Protein AF-A0A7Y1VW58-F1 (afdb_monomer)

Radius of gyration: 23.63 Å; Cα contacts (8 Å, |Δi|>4): 254; chains: 1; bounding box: 66×29×57 Å

Sequence (160 aa):
GGALPGFGSNYAFFPEYGVGVMAFCNLTYTSPYPFKKIGELLFKTIDLKPRQLPVSEILLERQKQIVELIQQWDSALEEEILAENFYLDRSREKRQSEIKELLHKAGDVKSTSDLKPNNQLRGSFNLEAHHGVISVFFTLTPEQNPMVQQLDVSFQAERK

Nearest PDB structures (foldseek):
  1mwr-assembly2_B  TM=6.236E-01  e=1.234E-01  Staphylococcus aureus
  1mwr-assembly1_A  TM=6.204E-01  e=7.315E-01  Staphylococcus aureus
  6a27-assembly1_A  TM=5.479E-01  e=3.072E+00  Deinococcus radiodurans R1 = ATCC 13939 = DSM 20539
  5yqq-assembly1_A  TM=6.144E-01  e=8.633E+00  Saccharomyces cerevisiae S288C
  8asv-assembly1_A  TM=5.336E-01  e=8.633E+00  Saccharomyces cerevisiae

Foldseek 3Di:
DADPVGKDWDKDDDVQLPDIDIFIDRDHPDDRDPVVVVCCCCCPVVVRDGDADDAAPLNVVVVVLVVVCLVPVDPVSCVVAADPQQPVVHHPVRVNVVSVVQCVQQAAFDDKADWRAPDHFWTKIWTRGDFFIKIWIFGWDPDPNTHTNDIDIDTDGDDD

Structure (mmCIF, N/CA/C/O backbone):
data_AF-A0A7Y1VW58-F1
#
_entry.id   AF-A0A7Y1VW58-F1
#
loop_
_atom_site.group_PDB
_atom_site.id
_atom_site.type_symbol
_atom_site.label_atom_id
_atom_site.label_alt_id
_atom_site.label_comp_id
_atom_site.label_asym_id
_atom_site.label_entity_id
_atom_site.label_seq_id
_atom_site.pdbx_PDB_ins_code
_atom_site.Cartn_x
_atom_site.Cartn_y
_atom_site.Cartn_z
_atom_site.occupancy
_atom_site.B_iso_or_equiv
_atom_site.auth_seq_id
_atom_site.auth_comp_id
_atom_site.auth_asym_id
_atom_site.auth_atom_id
_atom_site.pdbx_PDB_model_num
ATOM 1 N N . GLY A 1 1 ? 24.263 13.326 -26.905 1.00 50.81 1 GLY A N 1
ATOM 2 C CA . GLY A 1 1 ? 24.964 13.579 -28.181 1.00 50.81 1 GLY A CA 1
ATOM 3 C C . GLY A 1 1 ? 26.401 13.927 -27.871 1.00 50.81 1 GLY A C 1
ATOM 4 O O . GLY A 1 1 ? 26.609 14.697 -26.944 1.00 50.81 1 GLY A O 1
ATOM 5 N N . GLY A 1 2 ? 27.360 13.310 -28.562 1.00 50.47 2 GLY A N 1
ATOM 6 C CA . GLY A 1 2 ? 28.793 13.456 -28.283 1.00 50.47 2 GLY A CA 1
ATOM 7 C C . GLY A 1 2 ? 29.442 14.629 -29.013 1.00 50.47 2 GLY A C 1
ATOM 8 O O . GLY A 1 2 ? 29.286 14.744 -30.229 1.00 50.47 2 GLY A O 1
ATOM 9 N N . ALA A 1 3 ? 30.177 15.471 -28.283 1.00 56.00 3 ALA A N 1
ATOM 10 C CA . ALA A 1 3 ? 31.129 16.439 -28.839 1.00 56.00 3 ALA A CA 1
ATOM 11 C C . ALA A 1 3 ? 32.521 15.791 -29.022 1.00 56.00 3 ALA A C 1
ATOM 13 O O . ALA A 1 3 ? 32.760 14.702 -28.504 1.00 56.00 3 ALA A O 1
ATOM 14 N N . LEU A 1 4 ? 33.423 16.434 -29.779 1.00 56.03 4 LEU A N 1
ATOM 15 C CA . LEU A 1 4 ? 34.771 15.919 -30.090 1.00 56.03 4 LEU A CA 1
ATOM 16 C C . LEU A 1 4 ? 35.580 15.553 -28.821 1.00 56.03 4 LEU A C 1
ATOM 18 O O . LEU A 1 4 ? 35.585 16.361 -27.891 1.00 56.03 4 LEU A O 1
ATOM 22 N N . PRO A 1 5 ? 36.314 14.413 -28.788 1.00 57.41 5 PRO A N 1
ATOM 23 C CA . PRO A 1 5 ? 36.414 13.343 -29.793 1.00 57.41 5 PRO A CA 1
ATOM 24 C C . PRO A 1 5 ? 35.190 12.405 -29.694 1.00 57.41 5 PRO A C 1
ATOM 26 O O . PRO A 1 5 ? 34.948 11.782 -28.666 1.00 57.41 5 PRO A O 1
ATOM 29 N N . GLY A 1 6 ? 34.367 12.384 -30.750 1.00 65.88 6 GLY A N 1
ATOM 30 C CA . GLY A 1 6 ? 32.913 12.173 -30.687 1.00 65.88 6 GLY A CA 1
ATOM 31 C C . GLY A 1 6 ? 32.412 10.781 -30.307 1.00 65.88 6 GLY A C 1
ATOM 32 O O . GLY A 1 6 ? 32.044 10.002 -31.181 1.00 65.88 6 GLY A O 1
ATOM 33 N N . PHE A 1 7 ? 32.270 10.525 -29.007 1.00 73.06 7 PHE A N 1
ATOM 34 C CA . PHE A 1 7 ? 31.435 9.446 -28.474 1.00 73.06 7 PHE A CA 1
ATOM 35 C C . PHE A 1 7 ? 30.137 10.019 -27.912 1.00 73.06 7 PHE A C 1
ATOM 37 O O . PHE A 1 7 ? 30.148 10.969 -27.129 1.00 73.06 7 PHE A O 1
ATOM 44 N N . GLY A 1 8 ? 29.004 9.450 -28.307 1.00 75.31 8 GLY A N 1
ATOM 45 C CA . GLY A 1 8 ? 27.691 9.816 -27.800 1.00 75.31 8 GLY A CA 1
ATOM 46 C C . GLY A 1 8 ? 27.039 8.653 -27.074 1.00 75.31 8 GLY A C 1
ATOM 47 O O . GLY A 1 8 ? 27.061 7.522 -27.545 1.00 75.31 8 GLY A O 1
ATOM 48 N N . SER A 1 9 ? 26.402 8.947 -25.950 1.00 80.25 9 SER A N 1
ATOM 49 C CA . SER A 1 9 ? 25.458 8.045 -25.305 1.00 80.25 9 SER A CA 1
ATOM 50 C C . SER A 1 9 ? 24.086 8.703 -25.210 1.00 80.25 9 SER A C 1
ATOM 52 O O . SER A 1 9 ? 23.951 9.936 -25.209 1.00 80.25 9 SER A O 1
ATOM 54 N N . ASN A 1 10 ? 23.053 7.872 -25.208 1.00 81.94 10 ASN A N 1
ATOM 55 C CA . ASN A 1 10 ? 21.683 8.264 -24.942 1.00 81.94 10 ASN A CA 1
ATOM 56 C C . ASN A 1 10 ? 21.003 7.141 -24.156 1.00 81.94 10 ASN A C 1
ATOM 58 O O . ASN A 1 10 ? 21.151 5.963 -24.485 1.00 81.94 10 ASN A O 1
ATOM 62 N N . TYR A 1 11 ? 20.286 7.532 -23.112 1.00 86.38 11 TYR A N 1
ATOM 63 C CA . TYR A 1 11 ? 19.603 6.633 -22.204 1.00 86.38 11 TYR A CA 1
ATOM 64 C C . TYR A 1 11 ? 18.149 7.079 -22.090 1.00 86.38 11 TYR A C 1
ATOM 66 O O . TYR A 1 11 ? 17.879 8.247 -21.814 1.00 86.38 11 TYR A O 1
ATOM 74 N N . ALA A 1 12 ? 17.223 6.146 -22.283 1.00 87.25 12 ALA A N 1
ATOM 75 C CA . ALA A 1 12 ? 15.803 6.343 -22.031 1.00 87.25 12 ALA A CA 1
ATOM 76 C C . ALA A 1 12 ? 15.317 5.229 -21.106 1.00 87.25 12 ALA A C 1
ATOM 78 O O . ALA A 1 12 ? 15.467 4.049 -21.421 1.00 87.25 12 ALA A O 1
ATOM 79 N N . PHE A 1 13 ? 14.751 5.598 -19.962 1.00 90.75 13 PHE A N 1
ATOM 80 C CA . PHE A 1 13 ? 14.238 4.653 -18.976 1.00 90.75 13 PHE A CA 1
ATOM 81 C C . PHE A 1 13 ? 12.714 4.716 -18.943 1.00 90.75 13 PHE A C 1
ATOM 83 O O . PHE A 1 13 ? 12.142 5.804 -18.949 1.00 90.75 13 PHE A O 1
ATOM 90 N N . PHE A 1 14 ? 12.082 3.547 -18.866 1.00 90.56 14 PHE A N 1
ATOM 91 C CA . PHE A 1 14 ? 10.639 3.363 -18.717 1.00 90.56 14 PHE A CA 1
ATOM 92 C C . PHE A 1 14 ? 10.374 2.482 -17.482 1.00 90.56 14 PHE A C 1
ATOM 94 O O . PHE A 1 14 ? 10.065 1.292 -17.631 1.00 90.56 14 PHE A O 1
ATOM 101 N N . PRO A 1 15 ? 10.563 3.005 -16.253 1.00 88.12 15 PRO A N 1
ATOM 102 C CA . PRO A 1 15 ? 10.450 2.220 -15.021 1.00 88.12 15 PRO A CA 1
ATOM 103 C C . PRO A 1 15 ? 9.094 1.526 -14.861 1.00 88.12 15 PRO A C 1
ATOM 105 O O . PRO A 1 15 ? 9.041 0.382 -14.408 1.00 88.12 15 PRO A O 1
ATOM 108 N N . GLU A 1 16 ? 8.020 2.171 -15.316 1.00 87.62 16 GLU A N 1
ATOM 109 C CA . GLU A 1 16 ? 6.642 1.668 -15.278 1.00 87.62 16 GLU A CA 1
ATOM 110 C C . GLU A 1 16 ? 6.469 0.395 -16.109 1.00 87.62 16 GLU A C 1
ATOM 112 O O . GLU A 1 16 ? 5.568 -0.391 -15.846 1.00 87.62 16 GLU A O 1
ATOM 117 N N . TYR A 1 17 ? 7.345 0.172 -17.090 1.00 90.25 17 TYR A N 1
ATOM 118 C CA . TYR A 1 17 ? 7.370 -1.012 -17.948 1.00 90.25 17 TYR A CA 1
ATOM 119 C C . TYR A 1 17 ? 8.573 -1.921 -17.659 1.00 90.25 17 TYR A C 1
ATOM 121 O O . TYR A 1 17 ? 8.722 -2.971 -18.276 1.00 90.25 17 TYR A O 1
ATOM 129 N N . GLY A 1 18 ? 9.450 -1.533 -16.726 1.00 88.19 18 GLY A N 1
ATOM 130 C CA . GLY A 1 18 ? 10.650 -2.290 -16.372 1.00 88.19 18 GLY A CA 1
ATOM 131 C C . GLY A 1 18 ? 11.706 -2.371 -17.478 1.00 88.19 18 GLY A C 1
ATOM 132 O O . GLY A 1 18 ? 12.499 -3.310 -17.472 1.00 88.19 18 GLY A O 1
ATOM 133 N N . VAL A 1 19 ? 11.733 -1.417 -18.417 1.00 90.94 19 VAL A N 1
ATOM 134 C CA . VAL A 1 19 ? 12.652 -1.425 -19.570 1.00 90.94 19 VAL A CA 1
ATOM 135 C C . VAL A 1 19 ? 13.510 -0.162 -19.605 1.00 90.94 19 VAL A C 1
ATOM 137 O O . VAL A 1 19 ? 13.043 0.939 -19.325 1.00 90.94 19 VAL A O 1
ATOM 140 N N . GLY A 1 20 ? 14.777 -0.315 -19.990 1.00 91.56 20 GLY A N 1
ATOM 141 C CA . GLY A 1 20 ? 15.686 0.785 -20.304 1.00 91.56 20 GLY A CA 1
ATOM 142 C C . GLY A 1 20 ? 16.335 0.576 -21.667 1.00 91.56 20 GLY A C 1
ATOM 143 O O . GLY A 1 20 ? 16.735 -0.536 -22.006 1.00 91.56 20 GLY A O 1
ATOM 144 N N . VAL A 1 21 ? 16.444 1.645 -22.451 1.00 88.44 21 VAL A N 1
ATOM 145 C CA . VAL A 1 21 ? 17.140 1.666 -23.739 1.00 88.44 21 VAL A CA 1
ATOM 146 C C . VAL A 1 21 ? 18.419 2.468 -23.569 1.00 88.44 21 VAL A C 1
ATOM 148 O O . VAL A 1 21 ? 18.377 3.661 -23.274 1.00 88.44 21 VAL A O 1
ATOM 151 N N . MET A 1 22 ? 19.556 1.809 -23.773 1.00 88.38 22 MET A N 1
ATOM 152 C CA . MET A 1 22 ? 20.875 2.437 -23.758 1.00 88.38 22 MET A CA 1
ATOM 153 C C . MET A 1 22 ? 21.474 2.360 -25.156 1.00 88.38 22 MET A C 1
ATOM 155 O O . MET A 1 22 ? 21.535 1.289 -25.757 1.00 88.38 22 MET A O 1
ATOM 159 N N . ALA A 1 23 ? 21.889 3.502 -25.682 1.00 84.00 23 ALA A N 1
ATOM 160 C CA . ALA A 1 23 ? 22.324 3.654 -27.058 1.00 84.00 23 ALA A CA 1
ATOM 161 C C . ALA A 1 23 ? 23.661 4.396 -27.100 1.00 84.00 23 ALA A C 1
ATOM 163 O O . ALA A 1 23 ? 23.791 5.473 -26.520 1.00 84.00 23 ALA A O 1
ATOM 164 N N . PHE A 1 24 ? 24.635 3.840 -27.818 1.00 82.62 24 PHE A N 1
ATOM 165 C CA . PHE A 1 24 ? 25.989 4.381 -27.932 1.00 82.62 24 PHE A CA 1
ATOM 166 C C . PHE A 1 24 ? 26.330 4.642 -29.403 1.00 82.62 24 PHE A C 1
ATOM 168 O O . PHE A 1 24 ? 25.959 3.852 -30.270 1.00 82.62 24 PHE A O 1
ATOM 175 N N . CYS A 1 25 ? 27.029 5.737 -29.693 1.00 76.88 25 CYS A N 1
ATOM 176 C CA . CYS A 1 25 ? 27.555 6.058 -31.017 1.00 76.88 25 CYS A CA 1
ATOM 177 C C . CYS A 1 25 ? 28.973 6.620 -30.946 1.00 76.88 25 CYS A C 1
ATOM 179 O O . CYS A 1 25 ? 29.408 7.157 -29.930 1.00 76.88 25 CYS A O 1
ATOM 181 N N . ASN A 1 26 ? 29.681 6.495 -32.060 1.00 77.56 26 ASN A N 1
ATOM 182 C CA . ASN A 1 26 ? 31.073 6.901 -32.251 1.00 77.56 26 ASN A CA 1
ATOM 183 C C . ASN A 1 26 ? 31.243 7.848 -33.455 1.00 77.56 26 ASN A C 1
ATOM 185 O O . ASN A 1 26 ? 32.342 7.998 -33.981 1.00 77.56 26 ASN A O 1
ATOM 189 N N . LEU A 1 27 ? 30.143 8.439 -33.927 1.00 70.00 27 LEU A N 1
ATOM 190 C CA . LEU A 1 27 ? 30.126 9.392 -35.030 1.00 70.00 27 LEU A CA 1
ATOM 191 C C . LEU A 1 27 ? 29.840 10.799 -34.486 1.00 70.00 27 LEU A C 1
ATOM 193 O O . LEU A 1 27 ? 28.960 11.000 -33.643 1.00 70.00 27 LEU A O 1
ATOM 197 N N . THR A 1 28 ? 30.575 11.785 -34.993 1.00 67.56 28 THR A N 1
ATOM 198 C CA . THR A 1 28 ? 30.445 13.190 -34.593 1.00 67.56 28 THR A CA 1
ATOM 199 C C . THR A 1 28 ? 29.092 13.762 -35.036 1.00 67.56 28 THR A C 1
ATOM 201 O O . THR A 1 28 ? 28.689 13.579 -36.181 1.00 67.56 28 THR A O 1
ATOM 204 N N . TYR A 1 29 ? 28.399 14.481 -34.145 1.00 63.38 29 TYR A N 1
ATOM 205 C CA . TYR A 1 29 ? 27.123 15.172 -34.415 1.00 63.38 29 TYR A CA 1
ATOM 206 C C . TYR A 1 29 ? 25.930 14.286 -34.829 1.00 63.38 29 TYR A C 1
ATOM 208 O O . TYR A 1 29 ? 24.987 14.779 -35.445 1.00 63.38 29 TYR A O 1
ATOM 216 N N . THR A 1 30 ? 25.912 13.002 -34.456 1.00 63.31 30 THR A N 1
ATOM 217 C CA . THR A 1 30 ? 24.769 12.107 -34.734 1.00 63.31 30 THR A CA 1
ATOM 218 C C . THR A 1 30 ? 24.077 11.601 -33.468 1.00 63.31 30 THR A C 1
ATOM 220 O O . THR A 1 30 ? 24.659 11.517 -32.382 1.00 63.31 30 THR A O 1
ATOM 223 N N . SER A 1 31 ? 22.786 11.293 -33.614 1.00 67.38 31 SER A N 1
ATOM 224 C CA . SER A 1 31 ? 22.017 10.558 -32.615 1.00 67.38 31 SER A CA 1
ATOM 225 C C . SER A 1 31 ? 22.271 9.055 -32.774 1.00 67.38 31 SER A C 1
ATOM 227 O O . SER A 1 31 ? 22.232 8.560 -33.900 1.00 67.38 31 SER A O 1
ATOM 229 N N . PRO A 1 32 ? 22.469 8.303 -31.678 1.00 63.88 32 PRO A N 1
ATOM 230 C CA . PRO A 1 32 ? 22.903 6.915 -31.764 1.00 63.88 32 PRO A CA 1
ATOM 231 C C . PRO A 1 32 ? 21.911 5.962 -32.451 1.00 63.88 32 PRO A C 1
ATOM 233 O O . PRO A 1 32 ? 22.359 4.960 -32.990 1.00 63.88 32 PRO A O 1
ATOM 236 N N . TYR A 1 33 ? 20.603 6.262 -32.488 1.00 69.12 33 TYR A N 1
ATOM 237 C CA . TYR A 1 33 ? 19.562 5.410 -33.097 1.00 69.12 33 TYR A CA 1
ATOM 238 C C . TYR A 1 33 ? 18.282 6.198 -33.472 1.00 69.12 33 TYR A C 1
ATOM 240 O O . TYR A 1 33 ? 18.062 7.301 -32.952 1.00 69.12 33 TYR A O 1
ATOM 248 N N . PRO A 1 34 ? 17.369 5.633 -34.303 1.00 80.25 34 PRO A N 1
ATOM 249 C CA . PRO A 1 34 ? 16.024 6.166 -34.505 1.00 80.25 34 PRO A CA 1
ATOM 250 C C . PRO A 1 34 ? 15.131 5.844 -33.295 1.00 80.25 34 PRO A C 1
ATOM 252 O O . PRO A 1 34 ? 14.318 4.919 -33.334 1.00 80.25 34 PRO A O 1
ATOM 255 N N . PHE A 1 35 ? 15.254 6.631 -32.222 1.00 77.31 35 PHE A N 1
ATOM 256 C CA . PHE A 1 35 ? 14.458 6.488 -30.990 1.00 77.31 35 PHE A CA 1
ATOM 257 C C . PHE A 1 35 ? 12.957 6.329 -31.242 1.00 77.31 35 PHE A C 1
ATOM 259 O O . PHE A 1 35 ? 12.305 5.521 -30.588 1.00 77.31 35 PHE A O 1
ATOM 266 N N . LYS A 1 36 ? 12.422 7.037 -32.243 1.00 82.50 36 LYS A N 1
ATOM 267 C CA . LYS A 1 36 ? 11.022 6.914 -32.658 1.00 82.50 36 LYS A CA 1
ATOM 268 C C . LYS A 1 36 ? 10.654 5.481 -33.063 1.00 82.50 36 LYS A C 1
ATOM 270 O O . LYS A 1 36 ? 9.649 4.964 -32.595 1.00 82.50 36 LYS A O 1
ATOM 275 N N . LYS A 1 37 ? 11.483 4.826 -33.883 1.00 87.81 37 LYS A N 1
ATOM 276 C CA . LYS A 1 37 ? 11.242 3.451 -34.346 1.00 87.81 37 LYS A CA 1
ATOM 277 C C . LYS A 1 37 ? 11.350 2.451 -33.195 1.00 87.81 37 LYS A C 1
ATOM 279 O O . LYS A 1 37 ? 10.554 1.524 -33.121 1.00 87.81 37 LYS A O 1
ATOM 284 N N . ILE A 1 38 ? 12.302 2.657 -32.283 1.00 87.44 38 ILE A N 1
ATOM 285 C CA . ILE A 1 38 ? 12.434 1.833 -31.073 1.00 87.44 38 ILE A CA 1
ATOM 286 C C . ILE A 1 38 ? 11.181 1.978 -30.198 1.00 87.44 38 ILE A C 1
ATOM 288 O O . ILE A 1 38 ? 10.611 0.973 -29.789 1.00 87.44 38 ILE A O 1
ATOM 292 N N . GLY A 1 39 ? 10.698 3.205 -29.978 1.00 86.81 39 GLY A N 1
ATOM 293 C CA . GLY A 1 39 ? 9.452 3.448 -29.247 1.00 86.81 39 GLY A CA 1
ATOM 294 C C . GLY A 1 39 ? 8.226 2.816 -29.917 1.00 86.81 39 GLY A C 1
ATOM 295 O O . GLY A 1 39 ? 7.409 2.199 -29.242 1.00 86.81 39 GLY A O 1
ATOM 296 N N . GLU A 1 40 ? 8.109 2.905 -31.245 1.00 89.31 40 GLU A N 1
ATOM 297 C CA . GLU A 1 40 ? 7.032 2.244 -31.999 1.00 89.31 40 GLU A CA 1
ATOM 298 C C . GLU A 1 40 ? 7.078 0.718 -31.858 1.00 89.31 40 GLU A C 1
ATOM 300 O O . GLU A 1 40 ? 6.041 0.085 -31.655 1.00 89.31 40 GLU A O 1
ATOM 305 N N . LEU A 1 41 ? 8.266 0.115 -31.909 1.00 90.44 41 LEU A N 1
ATOM 306 C CA . LEU A 1 41 ? 8.412 -1.323 -31.698 1.00 90.44 41 LEU A CA 1
ATOM 307 C C . LEU A 1 41 ? 8.014 -1.720 -30.273 1.00 90.44 41 LEU A C 1
ATOM 309 O O . LEU A 1 41 ? 7.192 -2.618 -30.110 1.00 90.44 41 LEU A O 1
ATOM 313 N N . LEU A 1 42 ? 8.532 -1.026 -29.259 1.00 89.50 42 LEU A N 1
ATOM 314 C CA . LEU A 1 42 ? 8.272 -1.346 -27.852 1.00 89.50 42 LEU A CA 1
ATOM 315 C C . LEU A 1 42 ? 6.792 -1.193 -27.480 1.00 89.50 42 LEU A C 1
ATOM 317 O O . LEU A 1 42 ? 6.208 -2.108 -26.904 1.00 89.50 42 LEU A O 1
ATOM 321 N N . PHE A 1 43 ? 6.175 -0.064 -27.829 1.00 89.19 43 PHE A N 1
ATOM 322 C CA . PHE A 1 43 ? 4.842 0.280 -27.324 1.00 89.19 43 PHE A CA 1
ATOM 323 C C . PHE A 1 43 ? 3.698 -0.036 -28.288 1.00 89.19 43 PHE A C 1
ATOM 325 O O . PHE A 1 43 ? 2.569 -0.177 -27.835 1.00 89.19 43 PHE A O 1
ATOM 332 N N . LYS A 1 44 ? 3.949 -0.147 -29.601 1.00 89.88 44 LYS A N 1
ATOM 333 C CA . LYS A 1 44 ? 2.889 -0.459 -30.581 1.00 89.88 44 LYS A CA 1
ATOM 334 C C . LYS A 1 44 ? 2.971 -1.870 -31.144 1.00 89.88 44 LYS A C 1
ATOM 336 O O . LYS A 1 44 ? 1.936 -2.440 -31.453 1.00 89.88 44 LYS A O 1
ATOM 341 N N . THR A 1 45 ? 4.177 -2.411 -31.326 1.00 90.69 45 THR A N 1
ATOM 342 C CA . THR A 1 45 ? 4.350 -3.733 -31.959 1.00 90.69 45 THR A CA 1
ATOM 343 C C . THR A 1 45 ? 4.389 -4.847 -30.921 1.00 90.69 45 THR A C 1
ATOM 345 O O . THR A 1 45 ? 3.670 -5.828 -31.049 1.00 90.69 45 THR A O 1
ATOM 348 N N . ILE A 1 46 ? 5.225 -4.688 -29.894 1.00 89.94 46 ILE A N 1
ATOM 349 C CA . ILE A 1 46 ? 5.391 -5.667 -28.812 1.00 89.94 46 ILE A CA 1
ATOM 350 C C . ILE A 1 46 ? 4.300 -5.495 -27.740 1.00 89.94 46 ILE A C 1
ATOM 352 O O . ILE A 1 46 ? 4.061 -6.422 -26.975 1.00 89.94 46 ILE A O 1
ATOM 356 N N . ASP A 1 47 ? 3.622 -4.336 -27.709 1.00 90.12 47 ASP A N 1
ATOM 357 C CA . ASP A 1 47 ? 2.569 -4.009 -26.732 1.00 90.12 47 ASP A CA 1
ATOM 358 C C . ASP A 1 47 ? 3.049 -4.262 -25.292 1.00 90.12 47 ASP A C 1
ATOM 360 O O . ASP A 1 47 ? 2.428 -4.971 -24.493 1.00 90.12 47 ASP A O 1
ATOM 364 N N . LEU A 1 48 ? 4.236 -3.713 -24.995 1.00 91.19 48 LEU A N 1
ATOM 365 C CA . LEU A 1 48 ? 4.895 -3.861 -23.706 1.00 91.19 48 LEU A CA 1
ATOM 366 C C . LEU A 1 48 ? 3.935 -3.461 -22.580 1.00 91.19 48 LEU A C 1
ATOM 368 O O . LEU A 1 48 ? 3.432 -2.337 -22.542 1.00 91.19 48 LEU A O 1
ATOM 372 N N . LYS A 1 49 ? 3.685 -4.390 -21.655 1.00 90.62 49 LYS A N 1
ATOM 373 C CA . LYS A 1 49 ? 2.746 -4.177 -20.553 1.00 90.62 49 LYS A CA 1
ATOM 374 C C . LYS A 1 49 ? 3.411 -3.481 -19.370 1.00 90.62 49 LYS A C 1
ATOM 376 O O . LYS A 1 49 ? 4.600 -3.704 -19.129 1.00 90.62 49 LYS A O 1
ATOM 381 N N . PRO A 1 50 ? 2.653 -2.669 -18.610 1.00 89.50 50 PRO A N 1
ATOM 382 C CA . PRO A 1 50 ? 3.134 -2.138 -17.348 1.00 89.50 50 PRO A CA 1
ATOM 383 C C . PRO A 1 50 ? 3.617 -3.265 -16.436 1.00 89.50 50 PRO A C 1
ATOM 385 O O . PRO A 1 50 ? 2.988 -4.322 -16.326 1.00 89.50 50 PRO A O 1
ATOM 388 N N . ARG A 1 51 ? 4.745 -3.027 -15.778 1.00 86.38 51 ARG A N 1
ATOM 389 C CA . ARG A 1 51 ? 5.330 -3.939 -14.809 1.00 86.38 51 ARG A CA 1
ATOM 390 C C . ARG A 1 51 ? 4.374 -4.106 -13.631 1.00 86.38 51 ARG A C 1
ATOM 392 O O . ARG A 1 51 ? 3.948 -3.130 -13.023 1.00 86.38 51 ARG A O 1
ATOM 399 N N . GLN A 1 52 ? 4.118 -5.356 -13.259 1.00 81.88 52 GLN A N 1
ATOM 400 C CA . GLN A 1 52 ? 3.467 -5.683 -11.995 1.00 81.88 52 GLN A CA 1
ATOM 401 C C . GLN A 1 52 ? 4.539 -5.885 -10.923 1.00 81.88 52 GLN A C 1
ATOM 403 O O . GLN A 1 52 ? 5.516 -6.608 -11.135 1.00 81.88 52 GLN A O 1
ATOM 408 N N . LEU A 1 53 ? 4.396 -5.202 -9.789 1.00 80.31 53 LEU A N 1
ATOM 409 C CA . LEU A 1 53 ? 5.283 -5.404 -8.650 1.00 80.31 53 LEU A CA 1
ATOM 410 C C . LEU A 1 53 ? 4.803 -6.619 -7.848 1.00 80.31 53 LEU A C 1
ATOM 412 O O . LEU A 1 53 ? 3.604 -6.710 -7.578 1.00 80.31 53 LEU A O 1
ATOM 416 N N . PRO A 1 54 ? 5.704 -7.543 -7.464 1.00 86.00 54 PRO A N 1
ATOM 417 C CA . PRO A 1 54 ? 5.341 -8.576 -6.510 1.00 86.00 54 PRO A CA 1
ATOM 418 C C . PRO A 1 54 ? 4.996 -7.916 -5.174 1.00 86.00 54 PRO A C 1
ATOM 420 O O . PRO A 1 54 ? 5.589 -6.901 -4.805 1.00 86.00 54 PRO A O 1
ATOM 423 N N . VAL A 1 55 ? 4.042 -8.497 -4.456 1.00 90.19 55 VAL A N 1
ATOM 424 C CA . VAL A 1 55 ? 3.721 -8.067 -3.096 1.00 90.19 55 VAL A CA 1
ATOM 425 C C . VAL A 1 55 ? 4.898 -8.414 -2.182 1.00 90.19 55 VAL A C 1
ATOM 427 O O . VAL A 1 55 ? 5.398 -9.538 -2.229 1.00 90.19 55 VAL A O 1
ATOM 430 N N . SER A 1 56 ? 5.351 -7.464 -1.363 1.00 92.56 56 SER A N 1
ATOM 431 C CA . SER A 1 56 ? 6.378 -7.725 -0.352 1.00 92.56 56 SER A CA 1
ATOM 432 C C . SER A 1 56 ? 5.796 -8.491 0.840 1.00 92.56 56 SER A C 1
ATOM 434 O O . SER A 1 56 ? 4.636 -8.306 1.210 1.00 92.56 56 SER A O 1
ATOM 436 N N . GLU A 1 57 ? 6.611 -9.338 1.472 1.00 95.06 57 GLU A N 1
ATOM 437 C CA . GLU A 1 57 ? 6.191 -10.136 2.635 1.00 95.06 57 GLU A CA 1
ATOM 438 C C . GLU A 1 57 ? 5.670 -9.251 3.775 1.00 95.06 57 GLU A C 1
ATOM 440 O O . GLU A 1 57 ? 4.612 -9.527 4.337 1.00 95.06 57 GLU A O 1
ATOM 445 N N . ILE A 1 58 ? 6.341 -8.122 4.027 1.00 95.69 58 ILE A N 1
ATOM 446 C CA . ILE A 1 58 ? 5.936 -7.161 5.057 1.00 95.69 58 ILE A CA 1
ATOM 447 C C . ILE A 1 58 ? 4.561 -6.539 4.787 1.00 95.69 58 ILE A C 1
ATOM 449 O O . ILE A 1 58 ? 3.802 -6.288 5.720 1.00 95.69 58 ILE A O 1
ATOM 453 N N . LEU A 1 59 ? 4.188 -6.313 3.522 1.00 96.75 59 LEU A N 1
ATOM 454 C CA . LEU A 1 59 ? 2.856 -5.802 3.215 1.00 96.75 59 LEU A CA 1
ATOM 455 C C . LEU A 1 59 ? 1.766 -6.845 3.501 1.00 96.75 59 LEU A C 1
ATOM 457 O O . LEU A 1 59 ? 0.690 -6.469 3.962 1.00 96.75 59 LEU A O 1
ATOM 461 N N . LEU A 1 60 ? 2.031 -8.135 3.260 1.00 97.00 60 LEU A N 1
ATOM 462 C CA . LEU A 1 60 ? 1.099 -9.219 3.601 1.00 97.00 60 LEU A CA 1
ATOM 463 C C . LEU A 1 60 ? 0.966 -9.399 5.115 1.00 97.00 60 LEU A C 1
ATOM 465 O O . LEU A 1 60 ? -0.133 -9.645 5.613 1.00 97.00 60 LEU A O 1
ATOM 469 N N . GLU A 1 61 ? 2.070 -9.275 5.848 1.00 97.38 61 GLU A N 1
ATOM 470 C CA . GLU A 1 61 ? 2.072 -9.297 7.312 1.00 97.38 61 GLU A CA 1
ATOM 471 C C . GLU A 1 61 ? 1.225 -8.148 7.872 1.00 97.38 61 GLU A C 1
ATOM 473 O O . GLU A 1 61 ? 0.244 -8.383 8.583 1.00 97.38 61 GLU A O 1
ATOM 478 N N . ARG A 1 62 ? 1.526 -6.912 7.456 1.00 97.81 62 ARG A N 1
ATOM 479 C CA . ARG A 1 62 ? 0.801 -5.718 7.904 1.00 97.81 62 ARG A CA 1
ATOM 480 C C . ARG A 1 62 ? -0.653 -5.722 7.455 1.00 97.81 62 ARG A C 1
ATOM 482 O O . ARG A 1 62 ? -1.497 -5.267 8.213 1.00 97.81 62 ARG A O 1
ATOM 489 N N . GLN A 1 63 ? -0.990 -6.282 6.290 1.00 98.19 63 GLN A N 1
ATOM 490 C CA . GLN A 1 63 ? -2.387 -6.471 5.888 1.00 98.19 63 GLN A CA 1
ATOM 491 C C . GLN A 1 63 ? -3.159 -7.260 6.952 1.00 98.19 63 GLN A C 1
ATOM 493 O O . GLN A 1 63 ? -4.214 -6.807 7.386 1.00 98.19 63 GLN A O 1
ATOM 498 N N . LYS A 1 64 ? -2.643 -8.413 7.394 1.00 97.50 64 LYS A N 1
ATOM 499 C CA . LYS A 1 64 ? -3.323 -9.259 8.391 1.00 97.50 64 LYS A CA 1
ATOM 500 C C . LYS A 1 64 ? -3.522 -8.519 9.712 1.00 97.50 64 LYS A C 1
ATOM 502 O O . LYS A 1 64 ? -4.634 -8.500 10.232 1.00 97.50 64 LYS A O 1
ATOM 507 N N . GLN A 1 65 ? -2.477 -7.852 10.193 1.00 98.06 65 GLN A N 1
ATOM 508 C CA . GLN A 1 65 ? -2.528 -7.078 11.433 1.00 98.06 65 GLN A CA 1
ATOM 509 C C . GLN A 1 65 ? -3.458 -5.864 11.327 1.00 98.06 65 GLN A C 1
ATOM 511 O O . GLN A 1 65 ? -4.191 -5.567 12.259 1.00 98.06 65 GLN A O 1
ATOM 516 N N . ILE A 1 66 ? -3.505 -5.184 10.178 1.00 98.31 66 ILE A N 1
ATOM 517 C CA . ILE A 1 66 ? -4.453 -4.086 9.942 1.00 98.31 66 ILE A CA 1
ATOM 518 C C . ILE A 1 66 ? -5.895 -4.600 9.970 1.00 98.31 66 ILE A C 1
ATOM 520 O O . ILE A 1 66 ? -6.764 -3.916 10.505 1.00 98.31 66 ILE A O 1
ATOM 524 N N . VAL A 1 67 ? -6.175 -5.784 9.414 1.00 97.44 67 VAL A N 1
ATOM 525 C CA . VAL A 1 67 ? -7.520 -6.379 9.488 1.00 97.44 67 VAL A CA 1
ATOM 526 C C . VAL A 1 67 ? -7.922 -6.639 10.938 1.00 97.44 67 VAL A C 1
ATOM 528 O O . VAL A 1 67 ? -9.034 -6.286 11.327 1.00 97.44 67 VAL A O 1
ATOM 531 N N . GLU A 1 68 ? -7.020 -7.200 11.739 1.00 96.94 68 GLU A N 1
ATOM 532 C CA . GLU A 1 68 ? -7.242 -7.435 13.168 1.00 96.94 68 GLU A CA 1
ATOM 533 C C . GLU A 1 68 ? -7.438 -6.122 13.944 1.00 96.94 68 GLU A C 1
ATOM 535 O O . GLU A 1 68 ? -8.431 -5.964 14.662 1.00 96.94 68 GLU A O 1
ATOM 540 N N . LEU A 1 69 ? -6.568 -5.134 13.708 1.00 97.31 69 LEU A N 1
ATOM 541 C CA . LEU A 1 69 ? -6.651 -3.808 14.315 1.00 97.31 69 LEU A CA 1
ATOM 542 C C . LEU A 1 69 ? -7.970 -3.111 13.967 1.00 97.31 69 LEU A C 1
ATOM 544 O O . LEU A 1 69 ? -8.609 -2.547 14.844 1.00 97.31 69 LEU A O 1
ATOM 548 N N . ILE A 1 70 ? -8.419 -3.154 12.712 1.00 95.44 70 ILE A N 1
ATOM 549 C CA . ILE A 1 70 ? -9.678 -2.511 12.309 1.00 95.44 70 ILE A CA 1
ATOM 550 C C . ILE A 1 70 ? -10.872 -3.137 13.039 1.00 95.44 70 ILE A C 1
ATOM 552 O O . ILE A 1 70 ? -11.774 -2.405 13.440 1.00 95.44 70 ILE A O 1
ATOM 556 N N . GLN A 1 71 ? -10.884 -4.460 13.225 1.00 92.62 71 GLN A N 1
ATOM 557 C CA . GLN A 1 71 ? -12.011 -5.167 13.843 1.00 92.62 71 GLN A CA 1
ATOM 558 C C . GLN A 1 71 ? -12.099 -4.970 15.359 1.00 92.62 71 GLN A C 1
ATOM 560 O O . GLN A 1 71 ? -13.203 -4.845 15.889 1.00 92.62 71 GLN A O 1
ATOM 565 N N . GLN A 1 72 ? -10.962 -4.969 16.057 1.00 92.50 72 GLN A N 1
ATOM 566 C CA . GLN A 1 72 ? -10.929 -4.989 17.527 1.00 92.50 72 GLN A CA 1
ATOM 567 C C . GLN A 1 72 ? -10.338 -3.719 18.139 1.00 92.50 72 GLN A C 1
ATOM 569 O O . GLN A 1 72 ? -10.696 -3.345 19.254 1.00 92.50 72 GLN A O 1
ATOM 574 N N . TRP A 1 73 ? -9.461 -3.048 17.399 1.00 94.50 73 TRP A N 1
ATOM 575 C CA . TRP A 1 73 ? -8.655 -1.916 17.843 1.00 94.50 73 TRP A CA 1
ATOM 576 C C . TRP A 1 73 ? -7.908 -2.175 19.154 1.00 94.50 73 TRP A C 1
ATOM 578 O O . TRP A 1 73 ? -7.939 -1.359 20.077 1.00 94.50 73 TRP A O 1
ATOM 588 N N . ASP A 1 74 ? -7.259 -3.338 19.228 1.00 95.19 74 ASP A N 1
ATOM 589 C CA . ASP A 1 74 ? -6.440 -3.732 20.369 1.00 95.19 74 ASP A CA 1
ATOM 590 C C . ASP A 1 74 ? -5.255 -2.774 20.566 1.00 95.19 74 ASP A C 1
ATOM 592 O O . ASP A 1 74 ? -4.527 -2.469 19.621 1.00 95.19 74 ASP A O 1
ATOM 596 N N . SER A 1 75 ? -5.064 -2.300 21.800 1.00 94.94 75 SER A N 1
ATOM 597 C CA . SER A 1 75 ? -4.034 -1.305 22.116 1.00 94.94 75 SER A CA 1
ATOM 598 C C . SER A 1 75 ? -2.608 -1.855 22.007 1.00 94.94 75 SER A C 1
ATOM 600 O O . SER A 1 75 ? -1.704 -1.091 21.689 1.00 94.94 75 SER A O 1
ATOM 602 N N . ALA A 1 76 ? -2.378 -3.147 22.266 1.00 96.56 76 ALA A N 1
ATOM 603 C CA . ALA A 1 76 ? -1.036 -3.720 22.164 1.00 96.56 76 ALA A CA 1
ATOM 604 C C . ALA A 1 76 ? -0.624 -3.861 20.694 1.00 96.56 76 ALA A C 1
ATOM 606 O O . ALA A 1 76 ? 0.486 -3.482 20.322 1.00 96.56 76 ALA A O 1
ATOM 607 N N . LEU A 1 77 ? -1.545 -4.323 19.843 1.00 96.88 77 LEU A N 1
ATOM 608 C CA . LEU A 1 77 ? -1.322 -4.370 18.399 1.00 96.88 77 LEU A CA 1
ATOM 609 C C . LEU A 1 77 ? -1.155 -2.965 17.806 1.00 96.88 77 LEU A C 1
ATOM 611 O O . LEU A 1 77 ? -0.323 -2.753 16.928 1.00 96.88 77 LEU A O 1
ATOM 615 N N . GLU A 1 78 ? -1.933 -1.998 18.294 1.00 95.75 78 GLU A N 1
ATOM 616 C CA . GLU A 1 78 ? -1.810 -0.587 17.929 1.00 95.75 78 GLU A CA 1
ATOM 617 C C . GLU A 1 78 ? -0.391 -0.050 18.179 1.00 95.75 78 GLU A C 1
ATOM 619 O O . GLU A 1 78 ? 0.200 0.535 17.270 1.00 95.75 78 GLU A O 1
ATOM 624 N N . GLU A 1 79 ? 0.160 -0.279 19.374 1.00 95.44 79 GLU A N 1
ATOM 625 C CA . GLU A 1 79 ? 1.528 0.118 19.744 1.00 95.44 79 GLU A CA 1
ATOM 626 C C . GLU A 1 79 ? 2.600 -0.612 18.919 1.00 95.44 79 GLU A C 1
ATOM 628 O O . GLU A 1 79 ? 3.654 -0.043 18.633 1.00 95.44 79 GLU A O 1
ATOM 633 N N . GLU A 1 80 ? 2.339 -1.854 18.509 1.00 96.50 80 GLU A N 1
ATOM 634 C CA . GLU A 1 80 ? 3.274 -2.655 17.716 1.00 96.50 80 GLU A CA 1
ATOM 635 C C . GLU A 1 80 ? 3.367 -2.188 16.257 1.00 96.50 80 GLU A C 1
ATOM 637 O O . GLU A 1 80 ? 4.457 -2.170 15.678 1.00 96.50 80 GLU A O 1
ATOM 642 N N . ILE A 1 81 ? 2.234 -1.848 15.630 1.00 97.56 81 ILE A N 1
ATOM 643 C CA . ILE A 1 81 ? 2.183 -1.700 14.168 1.00 97.56 81 ILE A CA 1
ATOM 644 C C . ILE A 1 81 ? 2.035 -0.263 13.682 1.00 97.56 81 ILE A C 1
ATOM 646 O O . ILE A 1 81 ? 2.290 -0.032 12.500 1.00 97.56 81 ILE A O 1
ATOM 650 N N . LEU A 1 82 ? 1.611 0.694 14.513 1.00 97.75 82 LEU A N 1
ATOM 651 C CA . LEU A 1 82 ? 1.406 2.083 14.085 1.00 97.75 82 LEU A CA 1
ATOM 652 C C . LEU A 1 82 ? 2.645 2.945 14.333 1.00 97.75 82 LEU A C 1
ATOM 654 O O . LEU A 1 82 ? 3.231 2.923 15.407 1.00 97.75 82 LEU A O 1
ATOM 658 N N . ALA A 1 83 ? 3.019 3.752 13.343 1.00 97.38 83 ALA A N 1
ATOM 659 C CA . ALA A 1 83 ? 4.147 4.668 13.466 1.00 97.38 83 ALA A CA 1
ATOM 660 C C . ALA A 1 83 ? 3.852 5.813 14.453 1.00 97.38 83 ALA A C 1
ATOM 662 O O . ALA A 1 83 ? 2.709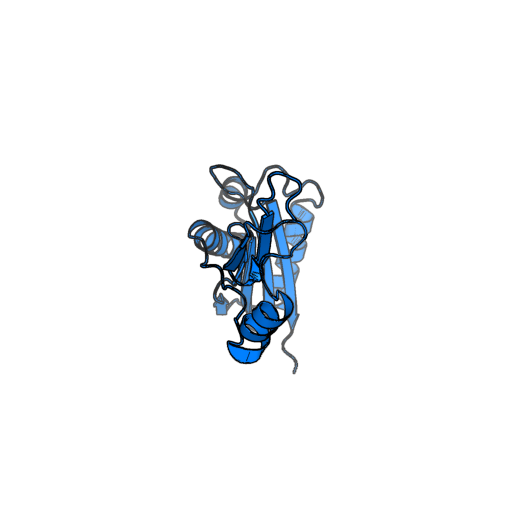 6.250 14.595 1.00 97.38 83 ALA A O 1
ATOM 663 N N . GLU A 1 84 ? 4.899 6.387 15.053 1.00 93.25 84 GLU A N 1
ATOM 664 C CA . GLU A 1 84 ? 4.789 7.488 16.029 1.00 93.25 84 GLU A CA 1
ATOM 665 C C . GLU A 1 84 ? 4.024 8.711 15.489 1.00 93.25 84 GLU A C 1
ATOM 667 O O . GLU A 1 84 ? 3.357 9.433 16.231 1.00 93.25 84 GLU A O 1
ATOM 672 N N . ASN A 1 85 ? 4.093 8.945 14.177 1.00 92.50 85 ASN A N 1
ATOM 673 C CA . ASN A 1 85 ? 3.446 10.073 13.515 1.00 92.50 85 ASN A CA 1
ATOM 674 C C . ASN A 1 85 ? 1.985 9.812 13.101 1.00 92.50 85 ASN A C 1
ATOM 676 O O . ASN A 1 85 ? 1.326 10.727 12.604 1.00 92.50 85 ASN A O 1
ATOM 680 N N . PHE A 1 86 ? 1.456 8.602 13.302 1.00 96.31 86 PHE A N 1
ATOM 681 C CA . PHE A 1 86 ? 0.163 8.175 12.754 1.00 96.31 86 PHE A CA 1
ATOM 682 C C . PHE A 1 86 ? -1.030 9.030 13.225 1.00 96.31 86 PHE A C 1
ATOM 684 O O . PHE A 1 86 ? -2.001 9.232 12.485 1.00 96.31 86 PHE A O 1
ATOM 691 N N . TYR A 1 87 ? -0.954 9.556 14.450 1.00 95.88 87 TYR A N 1
ATOM 692 C CA . TYR A 1 87 ? -2.025 10.333 15.082 1.00 95.88 87 TYR A CA 1
ATOM 693 C C . TYR A 1 87 ? -1.820 11.853 15.051 1.00 95.88 87 TYR A C 1
ATOM 695 O O . TYR A 1 87 ? -2.623 12.578 15.640 1.00 95.88 87 TYR A O 1
ATOM 703 N N . LEU A 1 88 ? -0.791 12.359 14.360 1.00 91.62 88 LEU A N 1
ATOM 704 C CA . LEU A 1 88 ? -0.507 13.801 14.328 1.00 91.62 88 LEU A CA 1
ATOM 705 C C . LEU A 1 88 ? -1.628 14.609 13.659 1.00 91.62 88 LEU A C 1
ATOM 707 O O . LEU A 1 88 ? -2.016 15.657 14.170 1.00 91.62 88 LEU A O 1
ATOM 711 N N . ASP A 1 89 ? -2.184 14.104 12.554 1.00 88.88 89 ASP A N 1
ATOM 712 C CA . ASP A 1 89 ? -3.235 14.804 11.800 1.00 88.88 89 ASP A CA 1
ATOM 713 C C . ASP A 1 89 ? -4.650 14.507 12.319 1.00 88.88 89 ASP A C 1
ATOM 715 O O . ASP A 1 89 ? -5.590 15.283 12.119 1.00 88.88 89 ASP A O 1
ATOM 719 N N . ARG A 1 90 ? -4.839 13.349 12.964 1.00 90.94 90 ARG A N 1
ATOM 720 C CA . ARG A 1 90 ? -6.149 12.871 13.412 1.00 90.94 90 ARG A CA 1
ATOM 721 C C . ARG A 1 90 ? -6.024 12.069 14.695 1.00 90.94 90 ARG A C 1
ATOM 723 O O . ARG A 1 90 ? -5.324 11.063 14.712 1.00 90.94 90 ARG A O 1
ATOM 730 N N . SER A 1 91 ? -6.779 12.470 15.721 1.00 95.44 91 SER A N 1
ATOM 731 C CA . SER A 1 91 ? -6.746 11.801 17.023 1.00 95.44 91 SER A CA 1
ATOM 732 C C . SER A 1 91 ? -7.194 10.340 16.944 1.00 95.44 91 SER A C 1
ATOM 734 O O . SER A 1 91 ? -7.990 9.945 16.077 1.00 95.44 91 SER A O 1
ATOM 736 N N . ARG A 1 92 ? -6.698 9.553 17.899 1.00 95.12 92 ARG A N 1
ATOM 737 C CA . ARG A 1 92 ? -7.023 8.139 18.076 1.00 95.12 92 ARG A CA 1
ATOM 738 C C . ARG A 1 92 ? -8.523 7.906 18.213 1.00 95.12 92 ARG A C 1
ATOM 740 O O . ARG A 1 92 ? -9.092 7.101 17.481 1.00 95.12 92 ARG A O 1
ATOM 747 N N . GLU A 1 93 ? -9.178 8.669 19.081 1.00 95.69 93 GLU A N 1
ATOM 748 C CA . GLU A 1 93 ? -10.606 8.534 19.388 1.00 95.69 93 GLU A CA 1
ATOM 749 C C . GLU A 1 93 ? -11.455 8.786 18.142 1.00 95.69 93 GLU A C 1
ATOM 751 O O . GLU A 1 93 ? -12.412 8.060 17.867 1.00 95.69 93 GLU A O 1
ATOM 756 N N . LYS A 1 94 ? -11.080 9.798 17.348 1.00 95.75 94 LYS A N 1
ATOM 757 C CA . LYS A 1 94 ? -11.789 10.127 16.112 1.00 95.75 94 LYS A CA 1
ATOM 758 C C . LYS A 1 94 ? -11.655 9.008 15.078 1.00 95.75 94 LYS A C 1
ATOM 760 O O . LYS A 1 94 ? -12.662 8.616 14.495 1.00 95.75 94 LYS A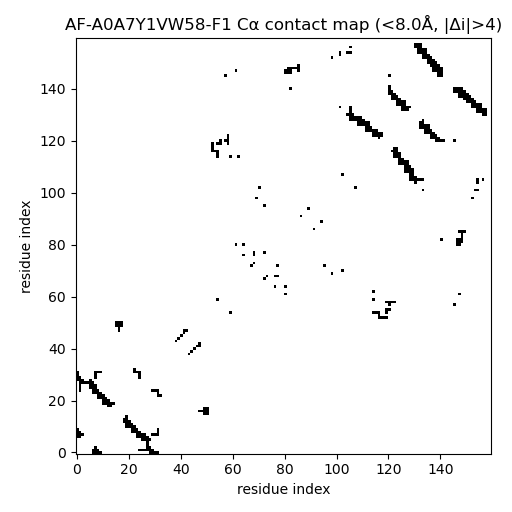 O 1
ATOM 765 N N . ARG A 1 95 ? -10.447 8.462 14.877 1.00 95.06 95 ARG A N 1
ATOM 766 C CA . ARG A 1 9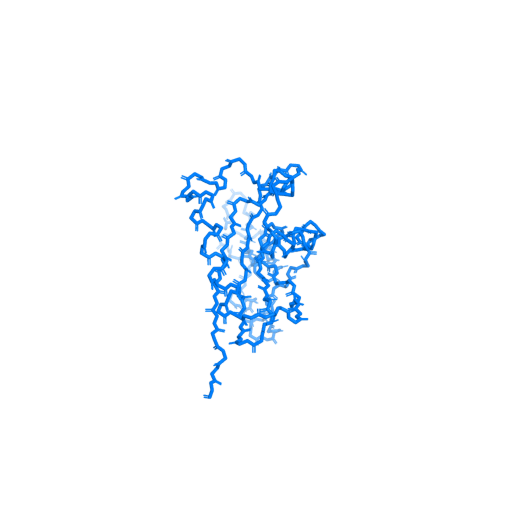5 ? -10.225 7.315 13.973 1.00 95.06 95 ARG A CA 1
ATOM 767 C C . ARG A 1 95 ? -11.037 6.093 14.402 1.00 95.06 95 ARG A C 1
ATOM 769 O O . ARG A 1 95 ? -11.749 5.527 13.575 1.00 95.06 95 ARG A O 1
ATOM 776 N N . GLN A 1 96 ? -10.968 5.727 15.681 1.00 95.81 96 GLN A N 1
ATOM 777 C CA . GLN A 1 96 ? -11.703 4.585 16.231 1.00 95.81 96 GLN A CA 1
ATOM 778 C C . GLN A 1 96 ? -13.212 4.726 16.036 1.00 95.81 96 GLN A C 1
ATOM 780 O O . GLN A 1 96 ? -13.867 3.794 15.573 1.00 95.81 96 GLN A O 1
ATOM 785 N N . SER A 1 97 ? -13.763 5.898 16.364 1.00 96.31 97 SER A N 1
ATOM 786 C CA . SER A 1 97 ? -15.196 6.168 16.234 1.00 96.31 97 SER A CA 1
ATOM 787 C C . SER A 1 97 ? -15.673 6.009 14.790 1.00 96.31 97 SER A C 1
ATOM 789 O O . SER A 1 97 ? -16.665 5.333 14.526 1.00 96.31 97 SER A O 1
ATOM 791 N N . GLU A 1 98 ? -14.930 6.571 13.839 1.00 95.50 98 GLU A N 1
ATOM 792 C CA . GLU A 1 98 ? -15.290 6.503 12.424 1.00 95.50 98 GLU A CA 1
ATOM 793 C C . GLU A 1 98 ? -15.184 5.093 11.853 1.00 95.50 98 GLU A C 1
ATOM 795 O O . GLU A 1 98 ? -16.064 4.667 11.109 1.00 95.50 98 GLU A O 1
ATOM 800 N N . ILE A 1 99 ? -14.145 4.340 12.212 1.00 95.94 99 ILE A N 1
ATOM 801 C CA . ILE A 1 99 ? -13.997 2.964 11.733 1.00 95.94 99 ILE A CA 1
ATOM 802 C C . ILE A 1 99 ? -15.064 2.060 12.343 1.00 95.94 99 ILE A C 1
ATOM 804 O O . ILE A 1 99 ? -15.657 1.252 11.629 1.00 95.94 99 ILE A O 1
ATOM 808 N N . LYS A 1 100 ? -15.407 2.260 13.617 1.00 96.31 100 LYS A N 1
ATOM 809 C CA . LYS A 1 100 ? -16.539 1.575 14.245 1.00 96.31 100 LYS A CA 1
ATOM 810 C C . LYS A 1 100 ? -17.858 1.886 13.535 1.00 96.31 100 LYS A C 1
ATOM 812 O O . LYS A 1 100 ? -18.660 0.982 13.311 1.00 96.31 100 LYS A O 1
ATOM 817 N N . GLU A 1 101 ? -18.082 3.141 13.150 1.00 96.81 101 GLU A N 1
ATOM 818 C CA . GLU A 1 101 ? -19.263 3.535 12.376 1.00 96.81 101 GLU A CA 1
ATOM 819 C C . GLU A 1 101 ? -19.283 2.874 10.987 1.00 96.81 101 GLU A C 1
ATOM 821 O O . GLU A 1 101 ? -20.330 2.388 10.548 1.00 96.81 101 GLU A O 1
ATOM 826 N N . LEU A 1 102 ? -18.136 2.812 10.302 1.00 96.19 102 LEU A N 1
ATOM 827 C CA . LEU A 1 102 ? -17.999 2.135 9.008 1.00 96.19 102 LEU A CA 1
ATOM 828 C C . LEU A 1 102 ? -18.291 0.635 9.122 1.00 96.19 102 LEU A C 1
ATOM 830 O O . LEU A 1 102 ? -19.072 0.118 8.325 1.00 96.19 102 LEU A O 1
ATOM 834 N N . LEU A 1 103 ? -17.737 -0.046 10.128 1.00 95.81 103 LEU A N 1
ATOM 835 C CA . LEU A 1 103 ? -17.991 -1.468 10.379 1.00 95.81 103 LEU A CA 1
ATOM 836 C C . LEU A 1 103 ? -19.464 -1.736 10.689 1.00 95.81 103 LEU A C 1
ATOM 838 O O . LEU A 1 103 ? -20.050 -2.661 10.135 1.00 95.81 103 LEU A O 1
ATOM 842 N N . HIS A 1 104 ? -20.100 -0.885 11.497 1.00 96.25 104 HIS A N 1
ATOM 843 C CA . HIS A 1 104 ? -21.529 -1.007 11.779 1.00 96.25 104 HIS A CA 1
ATOM 844 C C . HIS A 1 104 ? -22.384 -0.873 10.506 1.00 96.25 104 HIS A C 1
ATOM 846 O O . HIS A 1 104 ? -23.360 -1.602 10.3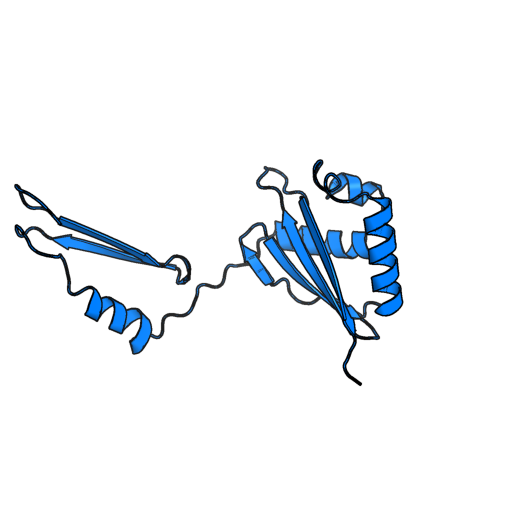33 1.00 96.25 104 HIS A O 1
ATOM 852 N N . LYS A 1 105 ? -22.028 0.039 9.591 1.00 96.06 105 LYS A N 1
ATOM 853 C CA . LYS A 1 105 ? -22.712 0.177 8.291 1.00 96.06 105 LYS A CA 1
ATOM 854 C C . LYS A 1 105 ? -22.469 -1.033 7.385 1.00 96.06 105 LYS A C 1
ATOM 856 O O . LYS A 1 105 ? -23.400 -1.494 6.728 1.00 96.06 105 LYS A O 1
ATOM 861 N N . ALA A 1 106 ? -21.240 -1.539 7.358 1.00 96.50 106 ALA A N 1
ATOM 862 C CA . ALA A 1 106 ? -20.830 -2.645 6.503 1.00 96.50 106 ALA A CA 1
ATOM 863 C C . ALA A 1 106 ? -21.409 -4.001 6.940 1.00 96.50 106 ALA A C 1
ATOM 865 O O . ALA A 1 106 ? -21.702 -4.841 6.088 1.00 96.50 106 ALA A O 1
ATOM 866 N N . GLY A 1 107 ? -21.630 -4.195 8.243 1.00 95.31 107 GLY A N 1
ATOM 867 C CA . GLY A 1 107 ? -21.988 -5.489 8.821 1.00 95.31 107 GLY A CA 1
ATOM 868 C C . GLY A 1 107 ? -20.790 -6.440 8.894 1.00 95.31 107 GLY A C 1
ATOM 869 O O . GLY A 1 107 ? -19.642 -6.021 8.749 1.00 95.31 107 GLY A O 1
ATOM 870 N N . ASP A 1 108 ? -21.064 -7.726 9.115 1.00 94.44 108 ASP A N 1
ATOM 871 C CA . ASP A 1 108 ? -20.017 -8.734 9.305 1.00 94.44 108 ASP A CA 1
ATOM 872 C C . ASP A 1 108 ? -19.087 -8.839 8.088 1.00 94.44 108 ASP A C 1
ATOM 874 O O . ASP A 1 108 ? -19.541 -8.908 6.938 1.00 94.44 108 ASP A O 1
ATOM 878 N N . VAL A 1 109 ? -17.778 -8.879 8.354 1.00 95.06 109 VAL A N 1
ATOM 879 C CA . VAL A 1 109 ? -16.739 -9.090 7.339 1.00 95.06 109 VAL A CA 1
ATOM 880 C C . VAL A 1 109 ? -16.696 -10.573 6.970 1.00 95.06 109 VAL A C 1
ATOM 882 O O . VAL A 1 109 ? -16.477 -11.430 7.822 1.00 95.06 109 VAL A O 1
ATOM 885 N N . LYS A 1 110 ? -16.891 -10.876 5.686 1.00 95.12 110 LYS A N 1
ATOM 886 C CA . LYS A 1 110 ? -16.925 -12.236 5.131 1.00 95.12 110 LYS A CA 1
ATOM 887 C C . LYS A 1 110 ? -15.550 -12.704 4.670 1.00 95.12 110 LYS A C 1
ATOM 889 O O . LYS A 1 110 ? -15.188 -13.858 4.884 1.00 95.12 110 LYS A O 1
ATOM 894 N N . SER A 1 111 ? -14.800 -11.831 4.002 1.00 96.25 111 SER A N 1
ATOM 895 C CA . SER A 1 111 ? -13.497 -12.179 3.431 1.00 96.25 111 SER A CA 1
ATOM 896 C C . SER A 1 111 ? -12.640 -10.953 3.146 1.00 96.25 111 SER A C 1
ATOM 898 O O . SER A 1 111 ? -13.152 -9.853 2.947 1.00 96.25 111 SER A O 1
ATOM 900 N N . THR A 1 112 ?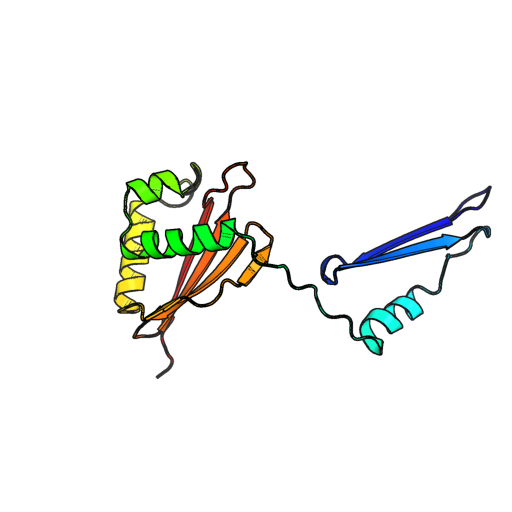 -11.334 -11.176 3.042 1.00 97.50 112 THR A N 1
ATOM 901 C CA . THR A 1 112 ? -10.339 -10.173 2.649 1.00 97.50 112 THR A CA 1
ATOM 902 C C . THR A 1 112 ? -9.850 -10.485 1.240 1.00 97.50 112 THR A C 1
ATOM 904 O O . THR A 1 112 ? -9.511 -11.632 0.953 1.00 97.50 112 THR A O 1
ATOM 907 N N . SER A 1 113 ? -9.811 -9.488 0.357 1.00 97.19 113 SER A N 1
ATOM 908 C CA . SER A 1 113 ? -9.266 -9.652 -0.991 1.00 97.19 113 SER A CA 1
ATOM 909 C C . SER A 1 113 ? -7.740 -9.737 -0.982 1.00 97.19 113 SER A C 1
ATOM 911 O O . SER A 1 113 ? -7.077 -9.272 -0.050 1.00 97.19 113 SER A O 1
ATOM 913 N N . ASP A 1 114 ? -7.172 -10.191 -2.099 1.00 95.69 114 ASP A N 1
ATOM 914 C CA . ASP A 1 114 ? -5.735 -10.080 -2.333 1.00 95.69 114 ASP A CA 1
ATOM 915 C C . ASP A 1 114 ? -5.266 -8.625 -2.239 1.00 95.69 114 ASP A C 1
ATOM 917 O O . ASP A 1 114 ? -5.956 -7.684 -2.659 1.00 95.69 114 ASP A O 1
ATOM 921 N N . LEU A 1 115 ? -4.068 -8.453 -1.686 1.00 96.38 115 LEU A N 1
ATOM 922 C CA . LEU A 1 115 ? -3.407 -7.165 -1.600 1.00 96.38 115 LEU A CA 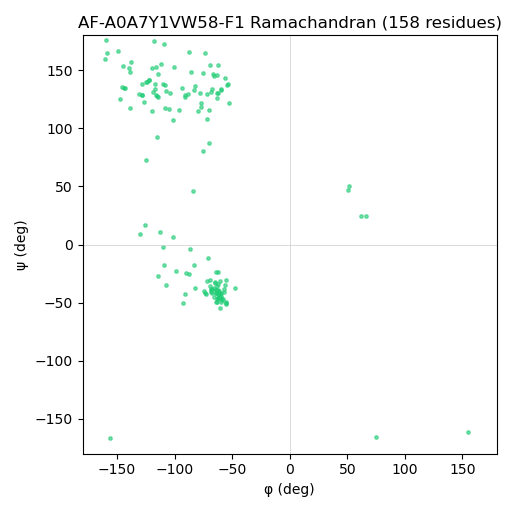1
ATOM 923 C C . LEU A 1 115 ? -2.925 -6.716 -2.982 1.00 96.38 115 LEU A C 1
ATOM 925 O O . LEU A 1 115 ? -2.202 -7.430 -3.676 1.00 96.38 115 LEU A O 1
ATOM 929 N N . LYS A 1 116 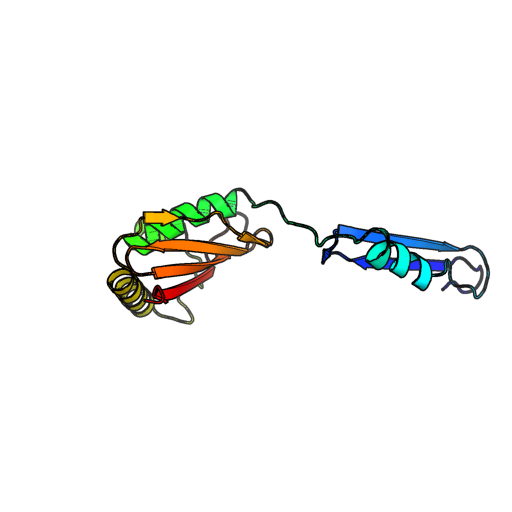? -3.265 -5.481 -3.348 1.00 95.31 116 LYS A N 1
ATOM 930 C CA . LYS A 1 116 ? -2.780 -4.811 -4.556 1.00 95.31 116 LYS A CA 1
ATOM 931 C C . LYS A 1 116 ? -1.664 -3.834 -4.173 1.00 95.31 116 LYS A C 1
ATOM 933 O O . LYS A 1 116 ? -1.965 -2.796 -3.575 1.00 95.31 116 LYS A O 1
ATOM 938 N N . PRO A 1 117 ? -0.391 -4.132 -4.488 1.00 94.88 117 PRO A N 1
ATOM 939 C CA . PRO A 1 117 ? 0.722 -3.270 -4.126 1.00 94.88 117 PRO A CA 1
ATOM 940 C C . PRO A 1 117 ? 0.796 -2.081 -5.089 1.00 94.88 117 PRO A C 1
ATOM 942 O O . PRO A 1 117 ? 0.793 -2.242 -6.310 1.00 94.88 117 PRO A O 1
ATOM 945 N N . ASN A 1 118 ? 0.900 -0.872 -4.545 1.00 92.44 118 ASN A N 1
ATOM 946 C CA . ASN A 1 118 ? 1.283 0.316 -5.309 1.00 92.44 118 ASN A CA 1
ATOM 947 C C . ASN A 1 118 ? 2.809 0.390 -5.444 1.00 92.44 118 ASN A C 1
ATOM 949 O O . ASN A 1 118 ? 3.330 0.814 -6.473 1.00 92.44 118 ASN A O 1
ATOM 953 N N . ASN A 1 119 ? 3.519 -0.001 -4.386 1.00 91.88 119 ASN A N 1
ATOM 954 C CA . ASN A 1 119 ? 4.964 -0.194 -4.338 1.00 91.88 119 ASN A CA 1
ATOM 955 C C . ASN A 1 119 ? 5.297 -1.181 -3.200 1.00 91.88 119 ASN A C 1
ATOM 957 O O . ASN A 1 119 ? 4.400 -1.828 -2.670 1.00 91.88 119 ASN A O 1
ATOM 961 N N . GLN A 1 120 ? 6.568 -1.294 -2.808 1.00 92.62 120 GLN A N 1
ATOM 962 C CA . GLN A 1 120 ? 6.996 -2.253 -1.779 1.00 92.62 120 GLN A CA 1
ATOM 963 C C . GLN A 1 120 ? 6.564 -1.916 -0.340 1.00 92.62 120 GLN A C 1
ATOM 965 O O . GLN A 1 120 ? 6.696 -2.769 0.534 1.00 92.62 120 GLN A O 1
ATOM 970 N N . LEU A 1 121 ? 6.057 -0.703 -0.096 1.00 96.31 121 LEU A N 1
ATOM 971 C CA . LEU A 1 121 ? 5.660 -0.177 1.219 1.00 96.31 121 LEU A CA 1
ATOM 972 C C . LEU A 1 121 ? 4.246 0.425 1.215 1.00 96.31 121 LEU A C 1
ATOM 974 O O . LEU A 1 121 ? 3.839 1.074 2.175 1.00 96.31 121 LEU A O 1
ATOM 978 N N . ARG A 1 122 ? 3.481 0.248 0.138 1.00 97.00 122 ARG A N 1
ATOM 979 C CA . ARG A 1 122 ? 2.139 0.811 -0.000 1.00 97.00 122 ARG A CA 1
ATOM 980 C C . ARG A 1 122 ? 1.256 -0.131 -0.784 1.00 97.00 122 ARG A C 1
ATOM 982 O O . ARG A 1 122 ? 1.653 -0.610 -1.849 1.00 97.00 122 ARG A O 1
ATOM 989 N N . GLY A 1 123 ? 0.038 -0.318 -0.306 1.00 96.81 123 GLY A N 1
ATOM 990 C CA . GLY A 1 123 ? -0.934 -1.152 -0.984 1.00 96.81 123 GLY A CA 1
ATOM 991 C C . GLY A 1 123 ? -2.360 -0.855 -0.567 1.00 96.81 123 GLY A C 1
ATOM 992 O O . GLY A 1 123 ? -2.633 -0.042 0.319 1.00 96.81 123 GLY A O 1
ATOM 993 N N . SER A 1 124 ? -3.268 -1.542 -1.242 1.00 97.88 124 SER A N 1
ATOM 994 C CA . SER A 1 124 ? -4.694 -1.498 -0.953 1.00 97.88 124 SER A CA 1
ATOM 995 C C . SER A 1 124 ? -5.311 -2.880 -1.055 1.00 97.88 124 SER A C 1
ATOM 997 O O . SER A 1 124 ? -4.870 -3.718 -1.844 1.00 97.88 124 SER A O 1
ATOM 999 N N . PHE A 1 125 ? -6.335 -3.116 -0.255 1.00 98.12 125 PHE A N 1
ATOM 1000 C CA . PHE A 1 125 ? -7.127 -4.336 -0.278 1.00 98.12 125 PHE A CA 1
ATOM 1001 C C . PHE A 1 125 ? -8.557 -4.016 0.145 1.00 98.12 125 PHE A C 1
ATOM 1003 O O . PHE A 1 125 ? -8.839 -2.938 0.673 1.00 98.12 125 PHE A O 1
ATOM 1010 N N . ASN A 1 126 ? -9.459 -4.959 -0.089 1.00 98.25 126 ASN A N 1
ATOM 1011 C CA . ASN A 1 126 ? -10.856 -4.829 0.281 1.00 98.25 126 ASN A CA 1
ATOM 1012 C C . ASN A 1 126 ? -11.237 -5.853 1.349 1.00 98.25 126 ASN A C 1
ATOM 1014 O O . ASN A 1 126 ? -10.740 -6.981 1.349 1.00 98.25 126 ASN A O 1
ATOM 1018 N N . LEU A 1 127 ? -12.155 -5.458 2.225 1.00 97.75 127 LEU A N 1
ATOM 1019 C CA . LEU A 1 127 ? -12.924 -6.360 3.070 1.00 97.75 127 LEU A CA 1
ATOM 1020 C C . LEU A 1 127 ? -14.335 -6.449 2.495 1.00 97.75 127 LEU A C 1
ATOM 1022 O O . LEU A 1 127 ? -15.059 -5.452 2.449 1.00 97.75 127 LEU A O 1
ATOM 1026 N N . GLU A 1 128 ? -14.708 -7.641 2.053 1.00 97.38 128 GLU A N 1
ATOM 1027 C CA . GLU A 1 128 ? -16.064 -7.945 1.610 1.00 97.38 128 GLU A CA 1
ATOM 1028 C C . GLU A 1 128 ? -16.933 -8.126 2.852 1.00 97.38 128 GLU A C 1
ATOM 1030 O O . GLU A 1 128 ? -16.671 -9.012 3.671 1.00 97.38 128 GLU A O 1
ATOM 1035 N N . ALA A 1 129 ? -17.946 -7.284 3.016 1.00 96.56 129 ALA A N 1
ATOM 1036 C CA . ALA A 1 129 ? -18.834 -7.289 4.170 1.00 96.56 129 ALA A CA 1
ATOM 1037 C C . ALA A 1 129 ? -20.280 -7.593 3.757 1.00 96.56 129 ALA A C 1
ATOM 1039 O O . ALA A 1 129 ? -20.603 -7.760 2.581 1.00 96.56 129 ALA A O 1
ATOM 1040 N N . HIS A 1 130 ? -21.178 -7.722 4.730 1.00 95.50 130 HIS A N 1
ATOM 1041 C CA . HIS A 1 130 ? -22.563 -8.096 4.451 1.00 95.50 130 HIS A CA 1
ATOM 1042 C C . HIS A 1 130 ? -23.331 -7.072 3.597 1.00 95.50 130 HIS A C 1
ATOM 1044 O O . HIS A 1 130 ? -24.155 -7.475 2.782 1.00 95.50 130 HIS A O 1
ATOM 1050 N N . HIS A 1 131 ? -23.072 -5.775 3.770 1.00 96.31 131 HIS A N 1
ATOM 1051 C CA . HIS A 1 131 ? -23.817 -4.690 3.117 1.00 96.31 131 HIS A CA 1
ATOM 1052 C C . HIS A 1 131 ? -22.996 -3.891 2.096 1.00 96.31 131 HIS A C 1
ATOM 1054 O O . HIS A 1 131 ? -23.420 -2.811 1.669 1.00 96.31 131 HIS A O 1
ATOM 1060 N N . GLY A 1 132 ? -21.806 -4.363 1.731 1.00 96.38 132 GLY A N 1
ATOM 1061 C CA . GLY A 1 132 ? -20.907 -3.625 0.856 1.00 96.38 132 GLY A CA 1
ATOM 1062 C C . GLY A 1 132 ? -19.448 -4.002 1.033 1.00 96.38 132 GLY A C 1
ATOM 1063 O O . GLY A 1 132 ? -19.110 -5.028 1.616 1.00 96.38 132 GLY A O 1
ATOM 1064 N N . VAL A 1 133 ? -18.585 -3.114 0.555 1.00 97.81 133 VAL A N 1
ATOM 1065 C CA . VAL A 1 133 ? -17.137 -3.301 0.536 1.00 97.81 133 VAL A CA 1
ATOM 1066 C C . VAL A 1 133 ? -16.478 -2.216 1.373 1.00 97.81 133 VAL A C 1
ATOM 1068 O O . VAL A 1 133 ? -16.772 -1.030 1.205 1.00 97.81 133 VAL A O 1
ATOM 1071 N N . ILE A 1 134 ? -15.570 -2.609 2.263 1.00 98.06 134 ILE A N 1
ATOM 1072 C CA . ILE A 1 134 ? -14.668 -1.676 2.938 1.00 98.06 134 ILE A CA 1
ATOM 1073 C C . ILE A 1 134 ? -13.350 -1.667 2.169 1.00 98.06 134 ILE A C 1
ATOM 1075 O O . ILE A 1 134 ? -12.653 -2.679 2.114 1.00 98.06 134 ILE A O 1
ATOM 1079 N N . SER A 1 135 ? -12.992 -0.528 1.589 1.00 98.25 135 SER A N 1
ATOM 1080 C CA . SER A 1 135 ? -11.697 -0.337 0.939 1.00 98.25 135 SER A CA 1
ATOM 1081 C C . SER A 1 135 ? -10.685 0.203 1.935 1.00 98.25 135 SER A C 1
ATOM 1083 O O . SER A 1 135 ? -10.923 1.229 2.581 1.00 98.25 135 SER A O 1
ATOM 1085 N N . VAL A 1 136 ? -9.551 -0.489 2.026 1.00 98.50 136 VAL A N 1
ATOM 1086 C CA . VAL A 1 136 ? -8.441 -0.167 2.919 1.00 98.50 136 VAL A CA 1
ATOM 1087 C C . VAL A 1 136 ? -7.214 0.172 2.087 1.00 98.50 136 VAL A C 1
ATOM 1089 O O . VAL A 1 136 ? -6.804 -0.590 1.210 1.00 98.50 136 VAL A O 1
ATOM 1092 N N . PHE A 1 137 ? -6.607 1.310 2.384 1.00 98.56 137 PHE A N 1
ATOM 1093 C CA . PHE A 1 137 ? -5.322 1.728 1.845 1.00 98.56 137 PHE A CA 1
ATOM 1094 C C . PHE A 1 137 ? -4.362 2.010 2.993 1.00 98.56 137 PHE A C 1
ATOM 1096 O O . PHE A 1 137 ? -4.750 2.612 3.994 1.00 98.56 137 PHE A O 1
ATOM 1103 N N . PHE A 1 138 ? -3.102 1.608 2.845 1.00 98.31 138 PHE A N 1
ATOM 1104 C CA . PHE A 1 138 ? -2.091 1.891 3.854 1.00 98.31 138 PHE A CA 1
ATOM 1105 C C . PHE A 1 138 ? -0.712 2.160 3.256 1.00 98.31 138 PHE A C 1
ATOM 1107 O O . PHE A 1 138 ? -0.369 1.692 2.166 1.00 98.31 138 PHE A O 1
ATOM 1114 N N . THR A 1 139 ? 0.085 2.935 3.990 1.00 98.06 139 THR A N 1
ATOM 1115 C CA . THR A 1 139 ? 1.507 3.167 3.710 1.00 98.06 139 THR A CA 1
ATOM 1116 C C . THR A 1 139 ? 2.330 2.807 4.938 1.00 98.06 139 THR A C 1
ATOM 1118 O O . THR A 1 139 ? 1.930 3.129 6.058 1.00 98.06 139 THR A O 1
ATOM 1121 N N . LEU A 1 140 ? 3.480 2.180 4.709 1.00 98.06 140 LEU A N 1
ATOM 1122 C CA . LEU A 1 140 ? 4.456 1.824 5.726 1.00 98.06 140 LEU A CA 1
ATOM 1123 C C . LEU A 1 140 ? 5.632 2.814 5.765 1.00 98.06 140 LEU A C 1
ATOM 1125 O O . LEU A 1 140 ? 5.966 3.416 4.740 1.00 98.06 140 LEU A O 1
ATOM 1129 N N . THR A 1 141 ? 6.268 2.959 6.928 1.00 97.50 141 THR A N 1
ATOM 1130 C CA . THR A 1 141 ? 7.501 3.739 7.093 1.00 97.50 141 THR A CA 1
ATOM 1131 C C . THR A 1 141 ? 8.670 3.079 6.349 1.00 97.50 141 THR A C 1
ATOM 1133 O O . THR A 1 141 ? 8.740 1.850 6.258 1.00 97.50 141 THR A O 1
ATOM 1136 N N . PRO A 1 142 ? 9.616 3.863 5.798 1.00 95.00 142 PRO A N 1
ATOM 1137 C CA . PRO A 1 142 ? 10.797 3.343 5.109 1.00 95.00 142 PRO A CA 1
ATOM 1138 C C . PRO A 1 142 ? 11.933 2.996 6.091 1.00 95.00 142 PRO A C 1
ATOM 1140 O O . PRO A 1 142 ? 13.084 3.376 5.880 1.00 95.00 142 PRO A O 1
ATOM 1143 N N . GLU A 1 143 ? 11.607 2.303 7.180 1.00 93.31 143 GLU A N 1
ATOM 1144 C CA . GLU A 1 143 ? 12.530 1.956 8.268 1.00 93.31 143 GLU A CA 1
ATOM 1145 C C . GLU A 1 143 ? 12.855 0.456 8.275 1.00 93.31 143 GLU A C 1
ATOM 1147 O O . GLU A 1 143 ? 12.258 -0.324 7.534 1.00 93.31 143 GLU A O 1
ATOM 1152 N N . GLN A 1 144 ? 13.810 0.037 9.116 1.00 91.81 144 GLN A N 1
ATOM 1153 C CA . GLN A 1 144 ? 14.191 -1.377 9.240 1.00 91.81 144 GLN A CA 1
ATOM 1154 C C . GLN A 1 144 ? 12.997 -2.269 9.608 1.00 91.81 144 GLN A C 1
ATOM 1156 O O . GLN A 1 144 ? 12.888 -3.376 9.087 1.00 91.81 144 GLN A O 1
ATOM 1161 N N . ASN A 1 145 ? 12.114 -1.765 10.474 1.00 93.81 145 ASN A N 1
ATOM 1162 C CA . ASN A 1 145 ? 10.865 -2.405 10.864 1.00 93.81 145 ASN A CA 1
ATOM 1163 C C . ASN A 1 145 ? 9.704 -1.522 10.381 1.00 93.81 145 ASN A C 1
ATOM 1165 O O . ASN A 1 145 ? 9.330 -0.590 11.088 1.00 93.81 145 ASN A O 1
ATOM 1169 N N . PRO A 1 146 ? 9.148 -1.757 9.179 1.00 96.62 146 PRO A N 1
ATOM 1170 C CA . PRO A 1 146 ? 8.124 -0.879 8.623 1.00 96.62 146 PRO A CA 1
ATOM 1171 C C . PRO A 1 146 ? 6.848 -0.854 9.476 1.00 96.62 146 PRO A C 1
ATOM 1173 O O . PRO A 1 146 ? 6.237 -1.897 9.738 1.00 96.62 146 PRO A O 1
ATOM 1176 N N . MET A 1 147 ? 6.417 0.341 9.873 1.00 98.12 147 MET A N 1
ATOM 1177 C CA . MET A 1 147 ? 5.194 0.586 10.650 1.00 98.12 147 MET A CA 1
ATOM 1178 C C . MET A 1 147 ? 4.161 1.332 9.808 1.00 98.12 147 MET A C 1
ATOM 1180 O O . MET A 1 147 ? 4.504 2.026 8.857 1.00 98.12 147 MET A O 1
ATOM 1184 N N . VAL A 1 148 ? 2.880 1.214 10.132 1.00 98.12 148 VAL A N 1
ATOM 1185 C CA . VAL A 1 148 ? 1.789 1.898 9.434 1.00 98.12 148 VAL A CA 1
ATOM 1186 C C . VAL A 1 148 ? 1.829 3.389 9.769 1.00 98.12 148 VAL A C 1
ATOM 1188 O O . VAL A 1 148 ? 1.468 3.804 10.865 1.00 98.12 148 VAL A O 1
ATOM 1191 N N . GLN A 1 149 ? 2.236 4.205 8.798 1.00 97.19 149 GLN A N 1
ATOM 1192 C CA . GLN A 1 149 ? 2.236 5.672 8.909 1.00 97.19 149 GLN A CA 1
ATOM 1193 C C . GLN A 1 149 ? 0.923 6.303 8.436 1.00 97.19 149 GLN A C 1
ATOM 1195 O O . GLN A 1 149 ? 0.574 7.410 8.830 1.00 97.19 149 GLN A O 1
ATOM 1200 N N . GLN A 1 150 ? 0.192 5.609 7.562 1.00 97.25 150 GLN A N 1
ATOM 1201 C CA . GLN A 1 150 ? -1.073 6.072 7.005 1.00 97.25 150 GLN A CA 1
ATOM 1202 C C . GLN A 1 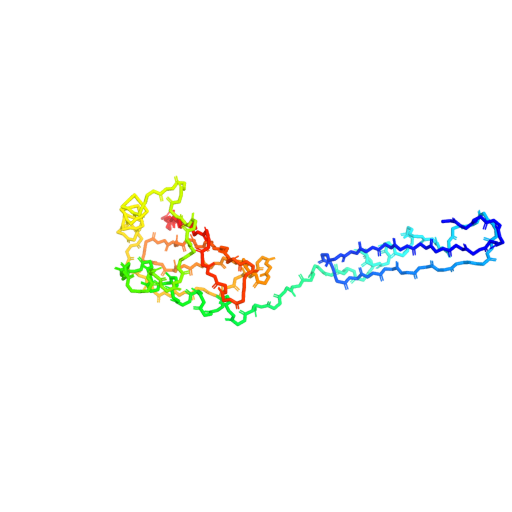150 ? -2.001 4.880 6.829 1.00 97.25 150 GLN A C 1
ATOM 1204 O O . GLN A 1 150 ? -1.589 3.855 6.288 1.00 97.25 150 GLN A O 1
ATOM 1209 N N . LEU A 1 151 ? -3.251 5.053 7.249 1.00 97.81 151 LEU A N 1
ATOM 1210 C CA . LEU A 1 151 ? -4.336 4.097 7.077 1.00 97.81 151 LEU A CA 1
ATOM 1211 C C . LEU A 1 151 ? -5.595 4.868 6.697 1.00 97.81 151 LEU A C 1
ATOM 1213 O O . LEU A 1 151 ? -6.082 5.676 7.494 1.00 97.81 151 LEU A O 1
ATOM 1217 N N . ASP A 1 152 ? -6.117 4.592 5.512 1.00 97.56 152 ASP A N 1
ATOM 1218 C CA . ASP A 1 152 ? -7.363 5.154 5.014 1.00 97.56 152 ASP A CA 1
ATOM 1219 C C . ASP A 1 152 ? -8.374 4.025 4.839 1.00 97.56 152 ASP A C 1
ATOM 1221 O O . ASP A 1 152 ? -8.090 3.006 4.207 1.00 97.56 152 ASP A O 1
ATOM 1225 N N . VAL A 1 153 ? -9.556 4.208 5.423 1.00 97.56 153 VAL A N 1
ATOM 1226 C CA . VAL A 1 153 ? -10.635 3.219 5.424 1.00 97.56 153 VAL A CA 1
ATOM 1227 C C . VAL A 1 153 ? -11.901 3.906 4.940 1.00 97.56 153 VAL A C 1
ATOM 1229 O O . VAL A 1 153 ? -12.272 4.970 5.435 1.00 97.56 153 VAL A O 1
ATOM 1232 N N . SER A 1 154 ? -12.563 3.308 3.958 1.00 97.38 154 SER A N 1
ATOM 1233 C CA . SER A 1 154 ? -13.806 3.832 3.390 1.00 97.38 154 SER A CA 1
ATOM 1234 C C . SER A 1 154 ? -14.782 2.700 3.112 1.00 97.38 154 SER A C 1
ATOM 1236 O O . SER A 1 154 ? -14.367 1.570 2.880 1.00 97.38 154 SER A O 1
ATOM 1238 N N . PHE A 1 155 ? -16.080 2.994 3.148 1.00 97.50 15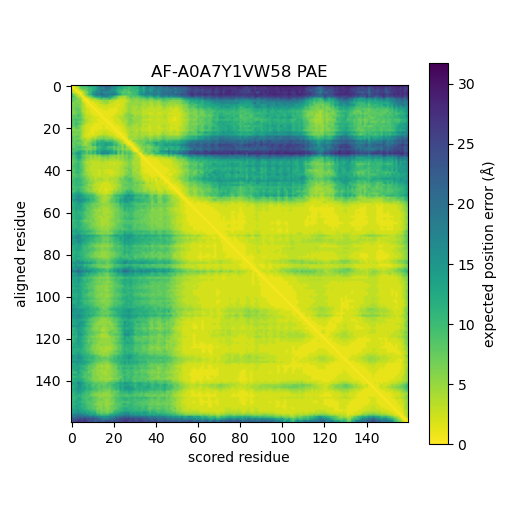5 PHE A N 1
ATOM 1239 C CA . PHE A 1 155 ? -17.133 2.014 2.901 1.00 97.50 155 PHE A CA 1
ATOM 1240 C C . PHE A 1 155 ? -17.939 2.396 1.664 1.00 97.50 155 PHE A C 1
ATOM 1242 O O . PHE A 1 155 ? -18.380 3.540 1.526 1.00 97.50 155 PHE A O 1
ATOM 1249 N N . GLN A 1 156 ? -18.176 1.414 0.803 1.00 96.56 156 GLN A N 1
ATOM 1250 C CA . GLN A 1 156 ? -19.053 1.521 -0.348 1.00 96.56 156 GLN A CA 1
ATOM 1251 C C . GLN A 1 156 ? -20.177 0.492 -0.220 1.00 96.56 156 GLN A C 1
ATOM 1253 O O . GLN A 1 156 ? -19.937 -0.711 -0.267 1.00 96.56 156 GLN A O 1
ATOM 1258 N N . ALA A 1 157 ? -21.413 0.974 -0.072 1.00 93.44 157 ALA A N 1
ATOM 1259 C CA . ALA A 1 157 ? -22.583 0.108 0.011 1.00 93.44 157 ALA A CA 1
ATOM 1260 C C . ALA A 1 157 ? -22.820 -0.646 -1.308 1.00 93.44 157 ALA A C 1
ATOM 1262 O O . ALA A 1 157 ? -22.615 -0.093 -2.397 1.00 93.44 157 ALA A O 1
ATOM 1263 N N . GLU A 1 158 ? -23.303 -1.885 -1.210 1.00 85.94 158 GLU A N 1
ATOM 1264 C CA . GLU A 1 158 ? -23.796 -2.630 -2.369 1.00 85.94 158 GLU A CA 1
ATOM 1265 C C . GLU A 1 158 ? -24.953 -1.867 -3.030 1.00 85.94 158 GLU A C 1
ATOM 1267 O O . GLU A 1 158 ? -25.877 -1.380 -2.368 1.00 85.94 158 GLU A O 1
ATOM 1272 N N . ARG A 1 159 ? -24.902 -1.736 -4.361 1.00 73.81 159 ARG A N 1
ATOM 1273 C CA . ARG A 1 159 ? -26.028 -1.183 -5.120 1.00 73.81 159 ARG A CA 1
ATOM 1274 C C . ARG A 1 159 ? -27.161 -2.208 -5.094 1.00 73.81 159 ARG A C 1
ATOM 1276 O O . ARG A 1 159 ? -26.986 -3.304 -5.617 1.00 73.81 159 ARG A O 1
ATOM 1283 N N . LYS A 1 160 ? -28.279 -1.835 -4.470 1.00 52.47 160 LYS A N 1
ATOM 1284 C CA . LYS A 1 160 ? -29.547 -2.571 -4.552 1.00 52.47 160 LYS A CA 1
ATOM 1285 C C . LYS A 1 160 ? -30.149 -2.483 -5.948 1.00 52.47 160 LYS A C 1
ATOM 1287 O O . LYS A 1 160 ? -29.982 -1.415 -6.583 1.00 52.47 160 LYS A O 1
#

pLDDT: mean 90.16, std 10.73, range [50.47, 98.56]

Mean predicted aligned error: 7.23 Å

Secondary structure (DSSP, 8-state):
-PPTTT-EEEEEEEGGGTEEEEEEE-STT--SS-HHHHHHIIIIIS-PPPPPPPPPHHHHHHHHHHHHHHHH--HHHHHHHB-TTTTSSS-HHHHHHHHHHHHHHH-SEEEEPPPEEEETTEEEEEEEETTEEEEEEEEE-SSSS--EEEEEEEEEE---

Solvent-accessible surface area (backbone atoms only — not comparable to full-atom values): 9138 Å² total; per-residue (Å²): 100,17,62,88,86,22,52,19,62,50,76,50,77,38,75,65,49,70,46,71,50,78,38,67,33,76,50,70,84,44,74,61,65,68,59,68,59,54,50,44,42,44,60,68,68,66,52,66,58,71,55,79,70,77,75,38,70,66,51,58,52,50,49,56,52,49,54,51,38,70,77,68,59,46,67,69,60,47,67,72,43,46,32,94,67,45,48,75,92,47,52,66,68,59,53,52,52,50,50,52,51,45,45,64,65,25,45,62,75,78,48,72,52,76,75,46,52,80,51,76,50,29,35,34,34,38,36,40,26,72,44,22,37,36,44,37,38,40,33,40,44,99,53,98,75,62,20,38,48,42,77,47,78,48,73,46,69,60,85,127